Protein AF-A0A8J2PJX7-F1 (afdb_monomer)

Mean predicted aligned error: 15.95 Å

Organism: NCBI:txid39272

Nearest PDB structures (foldseek):
  3zcj-assembly4_D  TM=5.947E-01  e=5.817E+00  Helicobacter pylori 26695
  3zcj-assembly3_C  TM=5.969E-01  e=8.914E+00  Helicobacter pylori 26695

Solvent-accessible surface area (backbone atoms only — not comparable to full-atom values): 9507 Å² total; per-residue (Å²): 134,83,59,88,89,68,57,66,65,62,55,52,56,49,50,52,51,51,48,54,55,54,71,69,47,47,77,90,74,56,44,75,66,54,44,56,52,52,52,50,54,50,52,58,48,48,55,54,47,51,55,49,53,49,56,51,54,75,66,40,89,48,69,70,51,41,50,51,50,47,68,66,44,48,66,53,53,54,50,51,51,55,54,49,54,54,44,52,53,39,49,54,52,50,53,51,54,61,59,66,70,68,70,76,69,87,79,83,83,88,85,92,87,82,89,74,91,71,79,81,67,84,77,72,80,85,80,80,74,79,82,78,89,82,53,74,92,50,44,66,67,42,52,57,54,43,54,68,74,75,110

Radius of gyration: 26.33 Å; Cα contacts (8 Å, |Δi|>4): 55; chains: 1; bounding box: 59×34×77 Å

pLDDT: mean 81.38, std 16.28, range [38.66, 96.06]

Structure (mmCIF, N/CA/C/O backbone):
data_AF-A0A8J2PJX7-F1
#
_entry.id   AF-A0A8J2PJX7-F1
#
loop_
_atom_site.group_PDB
_atom_site.id
_atom_site.type_symbol
_atom_site.label_atom_id
_atom_site.label_alt_id
_atom_site.label_comp_id
_atom_site.label_asym_id
_atom_site.label_entity_id
_atom_site.label_seq_id
_atom_site.pdbx_PDB_ins_code
_atom_site.Cartn_x
_atom_site.Cartn_y
_atom_site.Cartn_z
_atom_site.occupancy
_atom_site.B_iso_or_equiv
_atom_site.auth_seq_id
_atom_site.auth_comp_id
_atom_site.auth_asym_id
_atom_site.auth_atom_id
_atom_site.pdbx_PDB_model_num
ATOM 1 N N . MET A 1 1 ? 23.712 3.528 -16.932 1.00 38.66 1 MET A N 1
ATOM 2 C CA . MET A 1 1 ? 23.542 4.934 -16.504 1.00 38.66 1 MET A CA 1
ATOM 3 C C . MET A 1 1 ? 22.082 5.055 -16.084 1.00 38.66 1 MET A C 1
ATOM 5 O O . MET A 1 1 ? 21.228 5.157 -16.945 1.00 38.66 1 MET A O 1
ATOM 9 N N . THR A 1 2 ? 21.767 4.828 -14.805 1.00 52.03 2 THR A N 1
ATOM 10 C CA . THR A 1 2 ? 20.375 4.754 -14.321 1.00 52.03 2 THR A CA 1
ATOM 11 C C . THR A 1 2 ? 19.736 6.137 -14.353 1.00 52.03 2 THR A C 1
ATOM 13 O O . THR A 1 2 ? 20.246 7.061 -13.716 1.00 52.03 2 THR A O 1
ATOM 16 N N . ASP A 1 3 ? 18.643 6.270 -15.100 1.00 47.00 3 ASP A N 1
ATOM 17 C CA . ASP A 1 3 ? 17.864 7.498 -15.221 1.00 47.00 3 ASP A CA 1
ATOM 18 C C . ASP A 1 3 ? 17.394 7.963 -13.825 1.00 47.00 3 ASP A C 1
ATOM 20 O O . ASP A 1 3 ? 16.693 7.221 -13.133 1.00 47.00 3 ASP A O 1
ATOM 24 N N . PRO A 1 4 ? 17.725 9.186 -13.371 1.00 52.53 4 PRO A N 1
ATOM 25 C CA . PRO A 1 4 ? 17.387 9.654 -12.023 1.00 52.53 4 PRO A CA 1
ATOM 26 C C . PRO A 1 4 ? 15.875 9.813 -11.782 1.00 52.53 4 PRO A C 1
ATOM 28 O O . PRO A 1 4 ? 15.459 10.030 -10.646 1.00 52.53 4 PRO A O 1
ATOM 31 N N . LYS A 1 5 ? 15.050 9.706 -12.835 1.00 52.62 5 LYS A N 1
ATOM 32 C CA . LYS A 1 5 ? 13.584 9.798 -12.769 1.00 52.62 5 LYS A CA 1
ATOM 33 C C . LYS A 1 5 ? 12.896 8.480 -12.392 1.00 52.62 5 LYS A C 1
ATOM 35 O O . LYS A 1 5 ? 11.762 8.529 -11.930 1.00 52.62 5 LYS A O 1
ATOM 40 N N . LEU A 1 6 ? 13.575 7.337 -12.519 1.00 62.09 6 LEU A N 1
ATOM 41 C CA . LEU A 1 6 ? 13.042 6.012 -12.188 1.00 62.09 6 LEU A CA 1
ATOM 42 C C . LEU A 1 6 ? 13.868 5.362 -11.091 1.00 62.09 6 LEU A C 1
ATOM 44 O O . LEU A 1 6 ? 14.708 4.499 -11.325 1.00 62.09 6 LEU A O 1
ATOM 48 N N . SER A 1 7 ? 13.652 5.820 -9.862 1.00 77.94 7 SER A N 1
ATOM 49 C CA . SER A 1 7 ? 14.349 5.264 -8.711 1.00 77.94 7 SER A CA 1
ATOM 50 C C . SER A 1 7 ? 13.373 4.698 -7.694 1.00 77.94 7 SER A C 1
ATOM 52 O O . SER A 1 7 ? 12.690 5.433 -6.980 1.00 77.94 7 SER A O 1
ATOM 54 N N . LEU A 1 8 ? 13.406 3.374 -7.532 1.00 84.31 8 LEU A N 1
ATOM 55 C CA . LEU A 1 8 ? 12.734 2.677 -6.432 1.00 84.31 8 LEU A CA 1
ATOM 56 C C . LEU A 1 8 ? 13.316 3.059 -5.062 1.00 84.31 8 LEU A C 1
ATOM 58 O O . LEU A 1 8 ? 12.676 2.853 -4.034 1.00 84.31 8 LEU A O 1
ATOM 62 N N . ARG A 1 9 ? 14.516 3.651 -5.016 1.00 83.62 9 ARG A N 1
ATOM 63 C CA . ARG A 1 9 ? 15.244 3.950 -3.775 1.00 83.62 9 ARG A CA 1
ATOM 64 C C . ARG A 1 9 ? 14.458 4.858 -2.827 1.00 83.62 9 ARG A C 1
ATOM 66 O O . ARG A 1 9 ? 14.443 4.614 -1.621 1.00 83.62 9 ARG A O 1
ATOM 73 N N . GLY A 1 10 ? 13.793 5.883 -3.363 1.00 85.69 10 GLY A N 1
ATOM 74 C CA . GLY A 1 10 ? 12.963 6.792 -2.568 1.00 85.69 10 GLY A CA 1
ATOM 75 C C . GLY A 1 10 ? 11.753 6.082 -1.958 1.00 85.69 10 GLY A C 1
ATOM 76 O O . GLY A 1 10 ? 11.468 6.248 -0.771 1.00 85.69 10 GLY A O 1
ATOM 77 N N . HIS A 1 11 ? 11.097 5.233 -2.751 1.00 87.56 11 HIS A N 1
ATOM 78 C CA . HIS A 1 11 ? 9.933 4.453 -2.332 1.00 87.56 11 HIS A CA 1
ATOM 79 C C . HIS A 1 11 ? 10.297 3.392 -1.291 1.00 87.56 11 HIS A C 1
ATOM 81 O O . HIS A 1 11 ? 9.625 3.303 -0.267 1.00 87.56 11 HIS A O 1
ATOM 87 N N . LYS A 1 12 ? 11.419 2.682 -1.478 1.00 88.94 12 LYS A N 1
ATOM 88 C CA . LYS A 1 12 ? 11.990 1.753 -0.489 1.00 88.94 12 LYS A CA 1
ATOM 89 C C . LYS A 1 12 ? 12.208 2.447 0.857 1.00 88.94 12 LYS A C 1
ATOM 91 O O . LYS A 1 12 ? 11.720 1.983 1.882 1.00 88.94 12 LYS A O 1
ATOM 96 N N . GLY A 1 13 ? 12.862 3.612 0.848 1.00 89.00 13 GLY A N 1
ATOM 97 C CA . GLY A 1 13 ? 13.090 4.390 2.068 1.00 89.00 13 GLY A CA 1
ATOM 98 C C . GLY A 1 13 ? 11.796 4.868 2.736 1.00 89.00 13 GLY A C 1
ATOM 99 O O . GLY A 1 13 ? 11.716 4.916 3.962 1.00 89.00 13 GLY A O 1
ATOM 100 N N . TYR A 1 14 ? 10.770 5.208 1.954 1.00 91.19 14 TYR A N 1
ATOM 101 C CA . TYR A 1 14 ? 9.463 5.583 2.492 1.00 91.19 14 TYR A CA 1
ATOM 102 C C . TYR A 1 14 ? 8.728 4.389 3.120 1.00 91.19 14 TYR A C 1
ATOM 104 O O . TYR A 1 14 ? 8.243 4.518 4.244 1.00 91.19 14 TYR A O 1
ATOM 112 N N . LEU A 1 15 ? 8.731 3.220 2.468 1.00 91.31 15 LEU A N 1
ATOM 113 C CA . LEU A 1 15 ? 8.177 1.980 3.024 1.00 91.31 15 LEU A CA 1
ATOM 114 C C . LEU A 1 15 ? 8.855 1.594 4.338 1.00 91.31 15 LEU A C 1
ATOM 116 O O . LEU A 1 15 ? 8.165 1.278 5.299 1.00 91.31 15 LEU A O 1
ATOM 120 N N . THR A 1 16 ? 10.183 1.713 4.437 1.00 93.12 16 THR A N 1
AT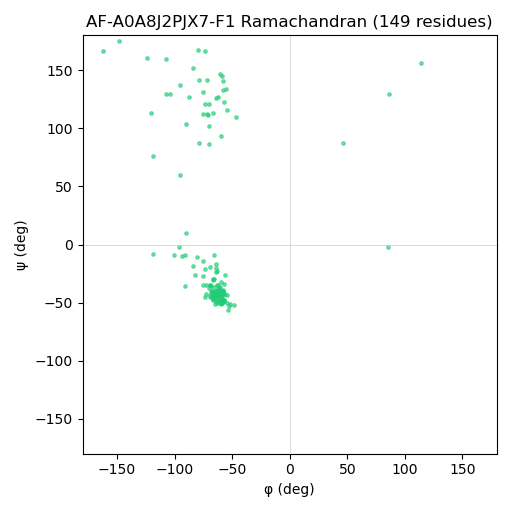OM 121 C CA . THR A 1 16 ? 10.897 1.476 5.703 1.00 93.12 16 THR A CA 1
ATOM 122 C C . THR A 1 16 ? 10.407 2.396 6.822 1.00 93.12 16 THR A C 1
ATOM 124 O O . THR A 1 16 ? 10.247 1.959 7.959 1.00 93.12 16 THR A O 1
ATOM 127 N N . ARG A 1 17 ? 10.132 3.673 6.526 1.00 92.81 17 ARG A N 1
ATOM 128 C CA . ARG A 1 17 ? 9.578 4.592 7.532 1.00 92.81 17 ARG A CA 1
ATOM 129 C C . ARG A 1 17 ? 8.176 4.168 7.948 1.00 92.81 17 ARG A C 1
ATOM 131 O O . ARG A 1 17 ? 7.915 4.115 9.144 1.00 92.81 17 ARG A O 1
ATOM 138 N N . ILE A 1 18 ? 7.304 3.842 6.989 1.00 91.44 18 ILE A N 1
ATOM 139 C CA . ILE A 1 18 ? 5.954 3.340 7.282 1.00 91.44 18 ILE A CA 1
ATOM 140 C C . ILE A 1 18 ? 6.032 2.083 8.150 1.00 91.44 18 ILE A C 1
ATOM 142 O O . ILE A 1 18 ? 5.371 2.038 9.182 1.00 91.44 18 ILE A O 1
ATOM 146 N N . ARG A 1 19 ? 6.882 1.114 7.792 1.00 92.56 19 ARG A N 1
ATOM 147 C CA . ARG A 1 19 ? 7.130 -0.094 8.586 1.00 92.56 19 ARG A CA 1
ATOM 148 C C . ARG A 1 19 ? 7.478 0.255 10.024 1.00 92.56 19 ARG A C 1
ATOM 150 O O . ARG A 1 19 ? 6.855 -0.266 10.937 1.00 92.56 19 ARG A O 1
ATOM 157 N N . ASN A 1 20 ? 8.444 1.145 10.231 1.00 92.50 20 ASN A N 1
ATOM 158 C CA . ASN A 1 20 ? 8.871 1.519 11.577 1.00 92.50 20 ASN A CA 1
ATOM 159 C C . ASN A 1 20 ? 7.731 2.149 12.385 1.00 92.50 20 ASN A C 1
ATOM 161 O O . ASN A 1 20 ? 7.610 1.867 13.572 1.00 92.50 20 ASN A O 1
ATOM 165 N N . PHE A 1 21 ? 6.876 2.959 11.753 1.00 89.38 21 PHE A N 1
ATOM 166 C CA . PHE A 1 21 ? 5.688 3.500 12.413 1.00 89.38 21 PHE A CA 1
ATOM 167 C C . PHE A 1 21 ? 4.662 2.420 12.742 1.00 89.38 21 PHE A C 1
ATOM 169 O O . PHE A 1 21 ? 4.152 2.402 13.856 1.00 89.38 21 PHE A O 1
ATOM 176 N N . ILE A 1 22 ? 4.383 1.517 11.801 1.00 87.62 22 ILE A N 1
ATOM 177 C CA . ILE A 1 22 ? 3.422 0.433 12.004 1.00 87.62 22 ILE A CA 1
ATOM 178 C C . ILE A 1 22 ? 3.902 -0.484 13.130 1.00 87.62 22 ILE A C 1
ATOM 180 O O . ILE A 1 22 ? 3.170 -0.735 14.073 1.00 87.62 22 ILE A O 1
ATOM 184 N N . VAL A 1 23 ? 5.163 -0.910 13.103 1.00 86.38 23 VAL A N 1
ATOM 185 C CA . VAL A 1 23 ? 5.738 -1.786 14.135 1.00 86.38 23 VAL A CA 1
ATOM 186 C C . VAL A 1 23 ? 5.813 -1.101 15.506 1.00 86.38 23 VAL A C 1
ATOM 188 O O . VAL A 1 23 ? 5.725 -1.775 16.528 1.00 86.38 23 VAL A O 1
ATOM 191 N N . ALA A 1 24 ? 5.966 0.226 15.555 1.00 85.81 24 ALA A N 1
ATOM 192 C CA . ALA A 1 24 ? 5.971 0.974 16.812 1.00 85.81 24 ALA A CA 1
ATOM 193 C C . ALA A 1 24 ? 4.578 1.100 17.454 1.00 85.81 24 ALA A C 1
ATOM 195 O O . ALA A 1 24 ? 4.482 1.360 18.654 1.00 85.81 24 ALA A O 1
ATOM 196 N N . ILE A 1 25 ? 3.506 0.937 16.677 1.00 83.00 25 ILE A N 1
ATOM 197 C CA . ILE A 1 25 ? 2.136 0.949 17.185 1.00 83.00 25 ILE A CA 1
ATOM 198 C C . ILE A 1 25 ? 1.781 -0.472 17.617 1.00 83.00 25 ILE A C 1
ATOM 200 O O . ILE A 1 25 ? 1.896 -1.431 16.858 1.00 83.00 25 ILE A O 1
ATOM 204 N N . THR A 1 26 ? 1.316 -0.613 18.853 1.00 75.75 26 THR A N 1
ATOM 205 C CA . THR A 1 26 ? 0.787 -1.890 19.336 1.00 75.75 26 THR A CA 1
ATOM 206 C C . THR A 1 26 ? -0.684 -2.033 18.933 1.00 75.75 26 THR A C 1
ATOM 208 O O . THR A 1 26 ? -1.392 -1.025 18.864 1.00 75.75 26 THR A O 1
ATOM 211 N N . PRO A 1 27 ? -1.210 -3.257 18.748 1.00 70.19 27 PRO A N 1
ATOM 212 C CA . PRO A 1 27 ? -2.641 -3.466 18.486 1.00 70.19 27 PRO A CA 1
ATOM 213 C C . PRO A 1 27 ? -3.554 -2.859 19.573 1.00 70.19 27 PRO A C 1
ATOM 215 O O . PRO A 1 27 ? -4.692 -2.457 19.333 1.00 70.19 27 PRO A O 1
ATOM 218 N N . GLU A 1 28 ? -3.034 -2.723 20.794 1.00 73.69 28 GLU A N 1
ATOM 219 C CA . GLU A 1 28 ? -3.683 -2.075 21.938 1.00 73.69 28 GLU A CA 1
ATOM 220 C C . GLU A 1 28 ? -3.832 -0.557 21.774 1.00 73.69 28 GLU A C 1
ATOM 222 O O . GLU A 1 28 ? -4.831 0.006 22.217 1.00 73.69 28 GLU A O 1
ATOM 227 N N . THR A 1 29 ? -2.862 0.088 21.121 1.00 80.50 29 THR A N 1
ATOM 228 C CA . THR A 1 29 ? -2.814 1.542 20.888 1.00 80.50 29 THR A CA 1
ATOM 229 C C . THR A 1 29 ? -3.258 1.934 19.478 1.00 80.50 29 THR A C 1
ATOM 231 O O . THR A 1 29 ? -3.448 3.119 19.190 1.00 80.50 29 THR A O 1
ATOM 234 N N . ALA A 1 30 ? -3.453 0.952 18.596 1.00 82.50 30 ALA A N 1
ATOM 235 C CA . ALA A 1 30 ? -3.959 1.152 17.252 1.00 82.50 30 ALA A CA 1
ATOM 236 C C . ALA A 1 30 ? -5.376 1.742 17.288 1.00 82.50 30 ALA A C 1
ATOM 238 O O . ALA A 1 30 ? -6.289 1.219 17.927 1.00 82.50 30 ALA A O 1
ATOM 239 N N . THR A 1 31 ? -5.560 2.846 16.568 1.00 85.81 31 THR A N 1
ATOM 240 C CA . THR A 1 31 ? -6.869 3.470 16.364 1.00 85.81 31 THR A CA 1
ATOM 241 C C . THR A 1 31 ? -7.347 3.236 14.936 1.00 85.81 31 THR A C 1
ATOM 243 O O . THR A 1 31 ? -6.546 3.030 14.020 1.00 85.81 31 THR A O 1
ATOM 246 N N . ARG A 1 32 ? -8.659 3.366 14.709 1.00 86.50 32 ARG A N 1
ATOM 247 C CA . ARG A 1 32 ? -9.232 3.342 13.355 1.00 86.50 32 ARG A CA 1
ATOM 248 C C . ARG A 1 32 ? -8.623 4.412 12.444 1.00 86.50 32 ARG A C 1
ATOM 250 O O . ARG A 1 32 ? -8.426 4.170 11.258 1.00 86.50 32 ARG A O 1
ATOM 257 N N . SER A 1 33 ? -8.276 5.570 13.009 1.00 88.12 33 SER A N 1
ATOM 258 C CA . SER A 1 33 ? -7.592 6.652 12.290 1.00 88.12 33 SER A CA 1
ATOM 259 C C . SER A 1 33 ? -6.191 6.238 11.826 1.00 88.12 33 SER A C 1
ATOM 261 O O . SER A 1 33 ? -5.844 6.444 10.660 1.00 88.12 33 SER A O 1
ATOM 263 N N . ASN A 1 34 ? -5.412 5.586 12.702 1.00 88.06 34 ASN A N 1
ATOM 264 C CA . ASN A 1 34 ? -4.092 5.051 12.352 1.00 88.06 34 ASN A CA 1
ATOM 265 C C . ASN A 1 34 ? -4.222 4.040 11.208 1.00 88.06 34 ASN A C 1
ATOM 267 O O . ASN A 1 34 ? -3.539 4.180 10.197 1.00 88.06 34 ASN A O 1
ATOM 271 N N . HIS A 1 35 ? -5.140 3.075 11.342 1.00 88.19 35 HIS A N 1
ATOM 272 C CA . HIS A 1 35 ? -5.387 2.056 10.323 1.00 88.19 35 HIS A CA 1
ATOM 273 C C . HIS A 1 35 ? -5.668 2.680 8.947 1.00 88.19 35 HIS A C 1
ATOM 275 O O . HIS A 1 35 ? -4.930 2.436 7.996 1.00 88.19 35 HIS A O 1
ATOM 281 N N . VAL A 1 36 ? -6.672 3.562 8.855 1.00 90.25 36 VAL A N 1
ATOM 282 C CA . VAL A 1 36 ? -7.051 4.218 7.591 1.00 90.25 36 VAL A CA 1
ATOM 283 C C . VAL A 1 36 ? -5.886 5.012 6.994 1.00 90.25 36 VAL A C 1
ATOM 285 O O . VAL A 1 36 ? -5.651 4.957 5.787 1.00 90.25 36 VAL A O 1
ATOM 288 N N . THR A 1 37 ? -5.135 5.730 7.831 1.00 92.88 37 THR A N 1
ATOM 289 C CA . THR A 1 37 ? -4.009 6.558 7.381 1.00 92.88 37 THR A CA 1
ATOM 290 C C . THR A 1 37 ? -2.889 5.710 6.787 1.00 92.88 37 THR A C 1
ATOM 292 O O . THR A 1 37 ? -2.429 5.980 5.676 1.00 92.88 37 THR A O 1
ATOM 295 N N . TYR A 1 38 ? -2.441 4.676 7.501 1.00 92.12 38 TYR A N 1
ATOM 296 C CA . TYR A 1 38 ? -1.326 3.851 7.040 1.00 92.12 38 TYR A CA 1
ATOM 297 C C . TYR A 1 38 ? -1.716 2.950 5.873 1.00 92.12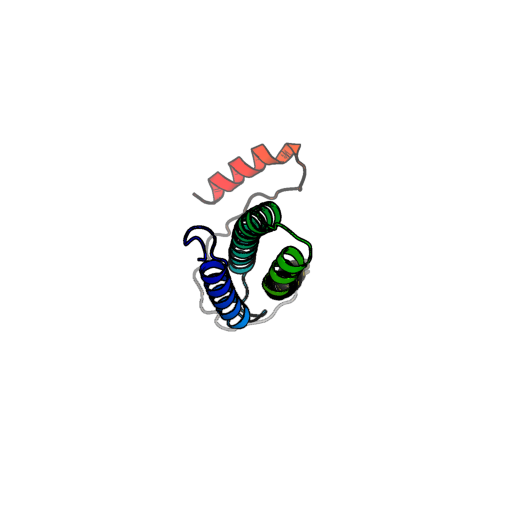 38 TYR A C 1
ATOM 299 O O . TYR A 1 38 ? -0.918 2.803 4.948 1.00 92.12 38 TYR A O 1
ATOM 307 N N . PHE A 1 39 ? -2.952 2.446 5.849 1.00 92.75 39 PHE A N 1
ATOM 308 C CA . PHE A 1 39 ? -3.468 1.680 4.719 1.00 92.75 39 PHE A CA 1
ATOM 309 C C . PHE A 1 39 ? -3.453 2.518 3.436 1.00 92.75 39 PHE A C 1
ATOM 311 O O . PHE A 1 39 ? -2.913 2.092 2.414 1.00 92.75 39 PHE A O 1
ATOM 318 N N . LYS A 1 40 ? -3.953 3.761 3.508 1.00 94.19 40 LYS A N 1
ATOM 319 C CA . LYS A 1 40 ? -3.907 4.700 2.383 1.00 94.19 40 LYS A CA 1
ATOM 320 C C . LYS A 1 40 ? -2.471 4.991 1.942 1.00 94.19 40 LYS A C 1
ATOM 322 O O . LYS A 1 40 ? -2.177 4.922 0.754 1.00 94.19 40 LYS A O 1
ATOM 327 N N . ASN A 1 41 ? -1.567 5.277 2.879 1.00 93.31 41 ASN A N 1
ATOM 328 C CA . ASN A 1 41 ? -0.173 5.588 2.549 1.00 93.31 41 ASN A CA 1
ATOM 329 C C . ASN A 1 41 ? 0.542 4.416 1.857 1.00 93.31 41 ASN A C 1
ATOM 331 O O . ASN A 1 41 ? 1.335 4.638 0.937 1.00 93.31 41 ASN A O 1
ATOM 335 N N . ILE A 1 42 ? 0.270 3.177 2.279 1.00 93.88 42 ILE A N 1
ATOM 336 C CA . ILE A 1 42 ? 0.805 1.977 1.626 1.00 93.88 42 ILE A CA 1
ATOM 337 C C . ILE A 1 42 ? 0.215 1.831 0.226 1.00 93.88 42 ILE A C 1
ATOM 339 O O . ILE A 1 42 ? 0.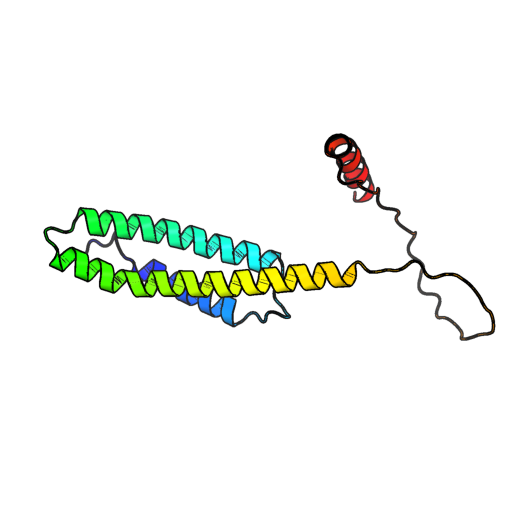982 1.659 -0.719 1.00 93.88 42 ILE A O 1
ATOM 343 N N . ALA A 1 43 ? -1.105 1.970 0.067 1.00 94.50 43 ALA A N 1
ATOM 344 C CA . ALA A 1 43 ? -1.766 1.887 -1.235 1.00 94.50 43 ALA A CA 1
ATOM 345 C C . ALA A 1 43 ? -1.229 2.937 -2.227 1.00 94.50 43 ALA A C 1
ATOM 347 O O . ALA A 1 43 ? -0.854 2.598 -3.350 1.00 94.50 43 ALA A O 1
ATOM 348 N N . ASP A 1 44 ? -1.089 4.191 -1.787 1.00 93.88 44 ASP A N 1
ATOM 349 C CA . ASP A 1 44 ? -0.525 5.281 -2.591 1.00 93.88 44 ASP A CA 1
ATOM 350 C C . ASP A 1 44 ? 0.942 5.012 -2.969 1.00 93.88 44 ASP A C 1
ATOM 352 O O . ASP A 1 44 ? 1.401 5.384 -4.051 1.00 93.88 44 ASP A O 1
ATOM 356 N N . THR A 1 45 ? 1.707 4.377 -2.077 1.00 92.88 45 THR A N 1
ATOM 357 C CA . THR A 1 45 ? 3.107 4.012 -2.342 1.00 92.88 45 THR A CA 1
ATOM 358 C C . THR A 1 45 ? 3.201 2.858 -3.325 1.00 92.88 45 THR A C 1
ATOM 360 O O . THR A 1 45 ? 4.015 2.929 -4.245 1.00 92.88 45 THR A O 1
ATOM 363 N N . LYS A 1 46 ? 2.344 1.844 -3.171 1.00 95.00 46 LYS A N 1
ATOM 364 C CA . LYS A 1 46 ? 2.236 0.716 -4.095 1.00 95.00 46 LYS A CA 1
ATOM 365 C C . LYS A 1 46 ? 1.919 1.208 -5.503 1.00 95.00 46 LYS A C 1
ATOM 367 O O . LYS A 1 46 ? 2.658 0.877 -6.415 1.00 95.00 46 LYS A O 1
ATOM 372 N N . ALA A 1 47 ? 0.920 2.077 -5.666 1.00 95.00 47 ALA A N 1
ATOM 373 C CA . ALA A 1 47 ? 0.555 2.617 -6.977 1.00 95.00 47 ALA A CA 1
ATOM 374 C C . ALA A 1 47 ? 1.725 3.347 -7.665 1.00 95.00 47 ALA A C 1
ATOM 376 O O . ALA A 1 47 ? 1.932 3.210 -8.867 1.00 95.00 47 ALA A O 1
ATOM 377 N N . LYS A 1 48 ? 2.531 4.100 -6.905 1.00 92.38 48 LYS A N 1
ATOM 378 C CA . LYS A 1 48 ? 3.729 4.766 -7.446 1.00 92.38 48 LYS A CA 1
ATOM 379 C C . LYS A 1 48 ? 4.819 3.768 -7.834 1.00 92.38 48 LYS A C 1
ATOM 381 O O . LYS A 1 48 ? 5.475 3.968 -8.850 1.00 92.38 48 LYS A O 1
ATOM 386 N N . ILE A 1 49 ? 5.016 2.721 -7.032 1.00 93.38 49 ILE A N 1
ATOM 387 C CA . ILE A 1 49 ? 5.957 1.642 -7.346 1.00 93.38 49 ILE A CA 1
ATOM 388 C C . ILE A 1 49 ? 5.497 0.905 -8.602 1.00 93.38 49 ILE A C 1
ATOM 390 O O . ILE A 1 49 ? 6.309 0.749 -9.499 1.00 93.38 49 ILE A O 1
ATOM 394 N N . ASP A 1 50 ? 4.216 0.546 -8.712 1.00 94.75 50 ASP A N 1
ATOM 395 C CA . ASP A 1 50 ? 3.653 -0.138 -9.883 1.00 94.75 50 ASP A CA 1
ATOM 396 C C . ASP A 1 50 ? 3.946 0.643 -11.177 1.00 94.75 50 ASP A C 1
ATOM 398 O O . ASP A 1 50 ? 4.396 0.059 -12.157 1.00 94.75 50 ASP A O 1
ATOM 402 N N . VAL A 1 51 ? 3.795 1.976 -11.167 1.00 94.12 51 VAL A N 1
ATOM 403 C CA . VAL A 1 51 ? 4.141 2.837 -12.317 1.00 94.12 51 VAL A CA 1
ATOM 404 C C . VAL A 1 51 ? 5.634 2.775 -12.662 1.00 94.12 51 VAL A C 1
ATOM 406 O O . VAL A 1 51 ? 5.990 2.682 -13.833 1.00 94.12 51 VAL A O 1
ATOM 409 N N . VAL A 1 52 ? 6.516 2.825 -11.658 1.00 92.19 52 VAL A N 1
ATOM 410 C CA . VAL A 1 52 ? 7.974 2.736 -11.866 1.00 92.19 52 VAL A CA 1
ATOM 411 C C . VAL A 1 52 ? 8.360 1.357 -12.398 1.00 92.19 52 VAL A C 1
ATOM 413 O O . VAL A 1 52 ? 9.163 1.264 -13.316 1.00 92.19 52 VAL A O 1
ATOM 416 N N . VAL A 1 53 ? 7.787 0.292 -11.840 1.00 93.38 53 VAL A N 1
ATOM 417 C CA . VAL A 1 53 ? 8.049 -1.093 -12.248 1.00 93.38 53 VAL A CA 1
ATOM 418 C C . VAL A 1 53 ? 7.577 -1.339 -13.677 1.00 93.38 53 VAL A C 1
ATOM 420 O O . VAL A 1 53 ? 8.316 -1.926 -14.460 1.00 93.38 53 VAL A O 1
ATOM 423 N N . GLN A 1 54 ? 6.399 -0.831 -14.040 1.00 93.56 54 GLN A N 1
ATOM 424 C CA . GLN A 1 54 ? 5.879 -0.918 -15.401 1.00 93.56 54 GLN A CA 1
ATOM 425 C C . GLN A 1 54 ? 6.827 -0.266 -16.419 1.00 93.56 54 GLN A C 1
ATOM 427 O O . GLN A 1 54 ? 7.198 -0.907 -17.397 1.00 93.56 54 GLN A O 1
ATOM 432 N N . ASP A 1 55 ? 7.280 0.968 -16.176 1.00 92.62 55 ASP A N 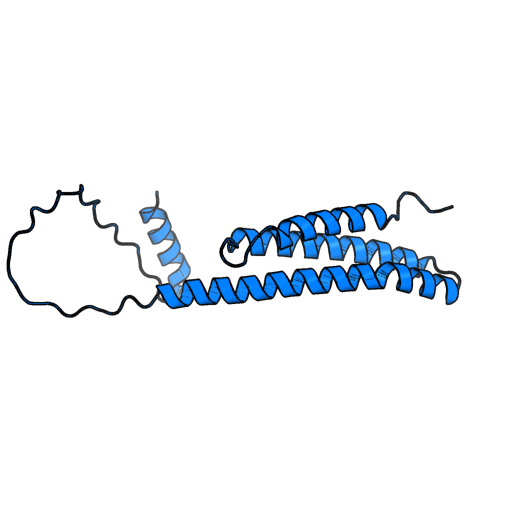1
ATOM 433 C CA . ASP A 1 55 ? 8.210 1.655 -17.090 1.00 92.62 55 ASP A CA 1
ATOM 434 C C . ASP A 1 55 ? 9.595 0.976 -17.127 1.00 92.62 55 ASP A C 1
ATOM 436 O O . ASP A 1 55 ? 10.232 0.944 -18.178 1.00 92.62 55 ASP A O 1
ATOM 440 N N . LEU A 1 56 ? 10.045 0.346 -16.031 1.00 91.12 56 LEU A N 1
ATOM 441 C CA . LEU A 1 56 ? 11.251 -0.491 -16.048 1.00 91.12 56 LEU A CA 1
ATOM 442 C C . LEU A 1 56 ? 11.085 -1.722 -16.951 1.00 91.12 56 LEU A C 1
ATOM 444 O O . LEU A 1 56 ? 11.981 -2.001 -17.748 1.00 91.12 56 LEU A O 1
ATOM 448 N N . TYR A 1 57 ? 9.952 -2.426 -16.875 1.00 93.00 57 TYR A N 1
ATOM 449 C CA . TYR A 1 57 ? 9.670 -3.563 -17.758 1.00 93.00 57 TYR A CA 1
ATOM 450 C C . TYR A 1 57 ? 9.550 -3.150 -19.225 1.00 93.00 57 TYR A C 1
ATOM 452 O O . TYR A 1 57 ? 10.077 -3.837 -20.093 1.00 93.00 57 TYR A O 1
ATOM 460 N N . GLU A 1 58 ? 8.918 -2.011 -19.514 1.00 93.56 58 GLU A N 1
ATOM 461 C CA . GLU A 1 58 ? 8.786 -1.485 -20.881 1.00 93.56 58 GLU A CA 1
ATOM 462 C C . GLU A 1 58 ? 10.136 -1.133 -21.526 1.00 93.56 58 GLU A C 1
ATOM 464 O O . GLU A 1 58 ? 10.247 -1.095 -22.752 1.00 93.56 58 GLU A O 1
ATOM 469 N N . ARG A 1 59 ? 11.171 -0.889 -20.715 1.00 90.12 59 ARG A N 1
ATOM 470 C CA . ARG A 1 59 ? 12.535 -0.588 -21.173 1.00 90.12 59 ARG A CA 1
ATOM 471 C C . ARG A 1 59 ? 13.446 -1.806 -21.268 1.00 90.12 59 ARG A C 1
ATOM 473 O O . ARG A 1 59 ? 14.547 -1.655 -21.793 1.00 90.12 59 ARG A O 1
ATOM 480 N N . CYS A 1 60 ? 13.028 -2.962 -20.753 1.00 93.44 60 CYS A N 1
ATOM 481 C CA . CYS A 1 60 ? 13.839 -4.173 -20.807 1.00 93.44 60 CYS A CA 1
ATOM 482 C C . CYS A 1 60 ? 14.032 -4.602 -22.265 1.00 93.44 60 CYS A C 1
ATOM 484 O O . CYS A 1 60 ? 13.065 -4.769 -23.010 1.00 93.44 60 CYS A O 1
ATOM 486 N N . ALA A 1 61 ? 15.285 -4.780 -22.672 1.00 91.62 61 ALA A N 1
ATOM 487 C CA . ALA A 1 61 ? 15.623 -5.254 -24.010 1.00 91.62 61 ALA A CA 1
ATOM 488 C C . ALA A 1 61 ? 15.529 -6.784 -24.125 1.00 91.62 61 ALA A C 1
ATOM 490 O O . ALA A 1 61 ? 15.315 -7.309 -25.220 1.00 91.62 61 ALA A O 1
ATOM 491 N N . ASP A 1 62 ? 15.695 -7.491 -23.005 1.00 94.31 62 ASP A N 1
ATOM 492 C CA . ASP A 1 62 ? 15.707 -8.946 -22.938 1.00 94.31 62 ASP A CA 1
ATOM 493 C C . ASP A 1 62 ? 15.161 -9.495 -21.606 1.00 94.31 62 ASP A C 1
ATOM 495 O O . ASP A 1 62 ? 14.812 -8.766 -20.674 1.00 94.31 62 ASP A O 1
ATOM 499 N N . GLU A 1 63 ? 15.065 -10.824 -21.543 1.00 93.88 63 GLU A N 1
ATOM 500 C CA . GLU A 1 63 ? 14.573 -11.566 -20.380 1.00 93.88 63 GLU A CA 1
ATOM 501 C C . GLU A 1 63 ? 15.504 -11.441 -19.163 1.00 93.88 63 GLU A C 1
ATOM 503 O O . GLU A 1 63 ? 15.030 -11.442 -18.030 1.00 93.88 63 GLU A O 1
ATOM 508 N N . ALA A 1 64 ? 16.814 -11.270 -19.366 1.00 94.69 64 ALA A N 1
ATOM 509 C CA . ALA A 1 64 ? 17.763 -11.142 -18.263 1.00 94.69 64 ALA A CA 1
ATOM 510 C C . ALA A 1 64 ? 17.598 -9.800 -17.528 1.00 94.69 64 ALA A C 1
ATOM 512 O O . ALA A 1 64 ? 17.711 -9.746 -16.299 1.00 94.69 64 ALA A O 1
ATOM 513 N N . GLU A 1 65 ? 17.304 -8.724 -18.261 1.00 91.25 65 GLU A N 1
ATOM 514 C CA . GLU A 1 65 ? 16.944 -7.424 -17.691 1.00 91.25 65 GLU A CA 1
ATOM 515 C C . GLU A 1 65 ? 15.598 -7.481 -16.954 1.00 91.25 65 GLU A C 1
ATOM 517 O O . GLU A 1 65 ? 15.505 -6.996 -15.823 1.00 91.25 65 GLU A O 1
ATOM 522 N N . ALA A 1 66 ? 14.586 -8.142 -17.527 1.00 91.50 66 ALA A N 1
ATOM 523 C CA . ALA A 1 66 ? 13.286 -8.332 -16.875 1.00 91.50 66 ALA A CA 1
ATOM 524 C C . ALA A 1 66 ? 13.403 -9.143 -15.567 1.00 91.50 66 ALA A C 1
ATOM 526 O O . ALA A 1 66 ? 12.806 -8.789 -14.545 1.00 91.50 66 ALA A O 1
ATOM 527 N N . ASP A 1 67 ? 14.241 -10.180 -15.554 1.00 94.94 67 ASP A N 1
ATOM 528 C CA . ASP A 1 67 ? 14.584 -10.953 -14.358 1.00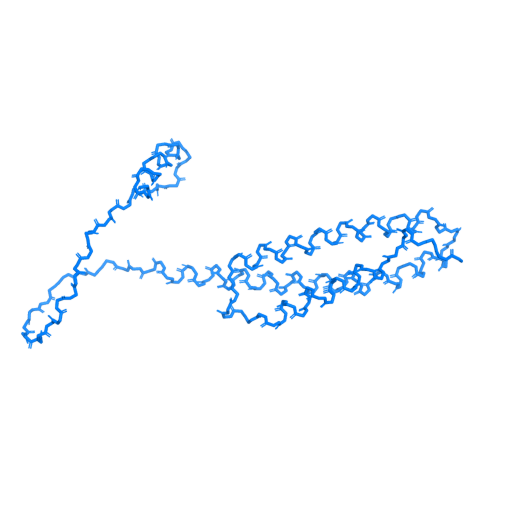 94.94 67 ASP A CA 1
ATOM 529 C C . ASP A 1 67 ? 15.267 -10.096 -13.286 1.00 94.94 67 ASP A C 1
ATOM 531 O O . ASP A 1 67 ? 15.043 -10.279 -12.086 1.00 94.94 67 ASP A O 1
ATOM 535 N N . ALA A 1 68 ? 16.134 -9.165 -13.695 1.00 91.31 68 ALA A N 1
ATOM 536 C CA . ALA A 1 68 ? 16.796 -8.252 -12.771 1.00 91.31 68 ALA A CA 1
ATOM 537 C C . ALA A 1 68 ? 15.797 -7.276 -12.132 1.00 91.31 68 ALA A C 1
ATOM 539 O O . ALA A 1 68 ? 15.870 -7.050 -10.921 1.00 91.31 68 ALA A O 1
ATOM 540 N N . VAL A 1 69 ? 14.841 -6.758 -12.914 1.00 91.62 69 VAL A N 1
ATOM 541 C CA . VAL A 1 69 ? 13.729 -5.941 -12.401 1.00 91.62 69 VAL A CA 1
ATOM 542 C C . VAL A 1 69 ? 12.916 -6.749 -11.393 1.00 91.62 69 VAL A C 1
ATOM 544 O O . VAL A 1 69 ? 12.765 -6.301 -10.259 1.00 91.62 69 VAL A O 1
ATOM 547 N N . THR A 1 70 ? 12.499 -7.966 -11.755 1.00 93.69 70 THR A N 1
ATOM 548 C CA . THR A 1 70 ? 11.744 -8.880 -10.878 1.00 93.69 70 THR A CA 1
ATOM 549 C C . THR A 1 70 ? 12.454 -9.079 -9.536 1.00 93.69 70 THR A C 1
ATOM 551 O O . THR A 1 70 ? 11.902 -8.785 -8.476 1.00 93.69 70 THR A O 1
ATOM 554 N N . LYS A 1 71 ? 13.740 -9.458 -9.569 1.00 94.12 71 LYS A N 1
ATOM 555 C CA . LYS A 1 71 ? 14.564 -9.667 -8.363 1.00 94.12 71 LYS A CA 1
ATOM 556 C C . LYS A 1 71 ? 14.691 -8.418 -7.494 1.00 94.12 71 LYS A C 1
ATOM 558 O O . LYS A 1 71 ? 14.828 -8.531 -6.276 1.00 94.12 71 LYS A O 1
ATOM 563 N N . GLU A 1 72 ? 14.686 -7.228 -8.092 1.00 90.75 72 GLU A N 1
ATOM 564 C CA . GLU A 1 72 ? 14.707 -5.979 -7.335 1.00 90.75 72 GLU A CA 1
ATOM 565 C C . GLU A 1 72 ? 13.340 -5.652 -6.706 1.00 90.75 72 GLU A C 1
ATOM 567 O O . GLU A 1 72 ? 13.300 -5.069 -5.612 1.00 90.75 72 GLU A O 1
ATOM 572 N N . THR A 1 73 ? 12.241 -5.986 -7.387 1.00 93.50 73 THR A N 1
ATOM 573 C CA . THR A 1 73 ? 10.881 -5.558 -7.032 1.00 93.50 73 THR A CA 1
ATOM 574 C C . THR A 1 73 ? 10.146 -6.518 -6.111 1.00 93.50 73 THR A C 1
ATOM 576 O O . THR A 1 73 ? 9.435 -6.051 -5.222 1.00 93.50 73 THR A O 1
ATOM 579 N N . ASP A 1 74 ? 10.352 -7.825 -6.255 1.00 94.75 74 ASP A N 1
ATOM 580 C CA . ASP A 1 74 ? 9.737 -8.865 -5.421 1.00 94.75 74 ASP A CA 1
ATOM 581 C C . ASP A 1 74 ? 9.847 -8.583 -3.915 1.00 94.75 74 ASP A C 1
ATOM 583 O O . ASP A 1 74 ? 8.813 -8.511 -3.249 1.00 94.75 74 ASP A O 1
ATOM 587 N N . PRO A 1 75 ? 11.038 -8.293 -3.346 1.00 94.38 75 PRO A N 1
ATOM 588 C CA . PRO A 1 75 ? 11.138 -8.020 -1.913 1.00 94.38 75 PRO A CA 1
ATOM 589 C C . PRO A 1 75 ? 10.383 -6.753 -1.483 1.00 94.38 75 PRO A C 1
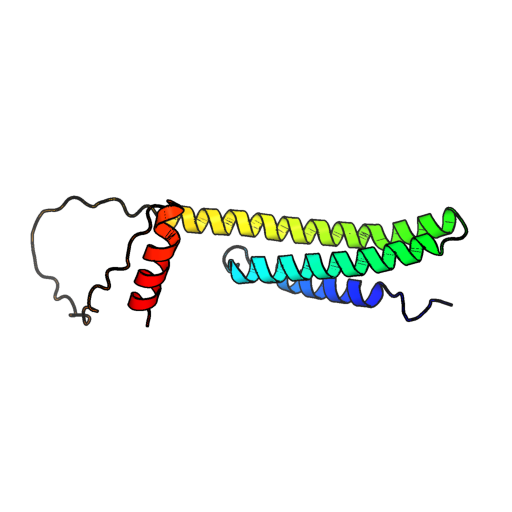ATOM 591 O O . PRO A 1 75 ? 10.035 -6.611 -0.311 1.00 94.38 75 PRO A O 1
ATOM 594 N N . ILE A 1 76 ? 10.142 -5.810 -2.401 1.00 93.62 76 ILE A N 1
ATOM 595 C CA . ILE A 1 76 ? 9.352 -4.604 -2.125 1.00 93.62 76 ILE A CA 1
ATOM 596 C C . ILE A 1 76 ? 7.871 -4.968 -2.027 1.00 93.62 76 ILE A C 1
ATOM 598 O O . ILE A 1 76 ? 7.191 -4.509 -1.110 1.00 93.62 76 ILE A O 1
ATOM 602 N N . PHE A 1 77 ? 7.377 -5.783 -2.959 1.00 95.06 77 PHE A N 1
ATOM 603 C CA . PHE A 1 77 ? 5.990 -6.235 -2.956 1.00 95.06 77 PHE A CA 1
ATOM 604 C C . PHE A 1 77 ? 5.700 -7.160 -1.774 1.00 95.06 77 PHE A C 1
ATOM 606 O O . PHE A 1 77 ? 4.694 -6.958 -1.098 1.00 95.06 77 PHE A O 1
ATOM 613 N N . ASP A 1 78 ? 6.621 -8.062 -1.435 1.00 96.06 78 ASP A N 1
ATOM 614 C CA . ASP A 1 78 ? 6.539 -8.880 -0.222 1.00 96.06 78 ASP A CA 1
ATOM 615 C C . ASP A 1 78 ? 6.411 -8.024 1.043 1.00 96.06 78 ASP A C 1
ATOM 617 O O . ASP A 1 78 ? 5.641 -8.338 1.950 1.00 96.06 78 ASP A O 1
ATOM 621 N N . GLU A 1 79 ? 7.179 -6.937 1.130 1.00 94.44 79 GLU A N 1
ATOM 622 C CA . GLU A 1 79 ? 7.112 -6.013 2.261 1.00 94.44 79 GLU A CA 1
ATOM 623 C C . GLU A 1 79 ? 5.767 -5.277 2.311 1.00 94.44 79 GLU A C 1
ATOM 625 O O . GLU A 1 79 ? 5.187 -5.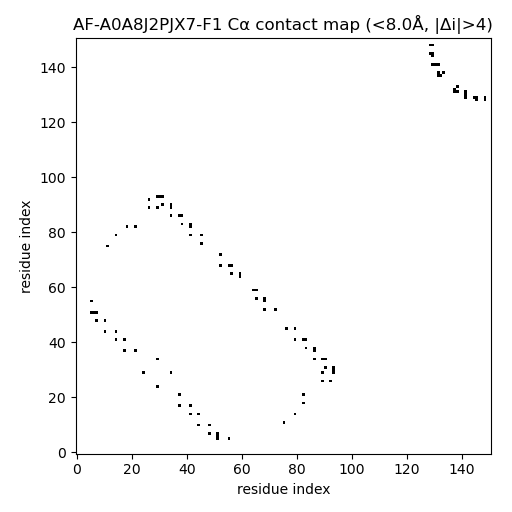138 3.386 1.00 94.44 79 GLU A O 1
ATOM 630 N N . ILE A 1 80 ? 5.246 -4.834 1.164 1.00 95.31 80 ILE A N 1
ATOM 631 C CA . ILE A 1 80 ? 3.922 -4.204 1.079 1.00 95.31 80 ILE A CA 1
ATOM 632 C C . ILE A 1 80 ? 2.841 -5.166 1.581 1.00 95.31 80 ILE A C 1
ATOM 634 O O . ILE A 1 80 ? 2.051 -4.767 2.437 1.00 95.31 80 ILE A O 1
ATOM 638 N N . CYS A 1 81 ? 2.847 -6.418 1.116 1.00 95.31 81 CYS A N 1
ATOM 639 C CA . CYS A 1 81 ? 1.894 -7.441 1.547 1.00 95.31 81 CYS A CA 1
ATOM 640 C C . CYS A 1 81 ? 1.945 -7.647 3.066 1.00 95.31 81 CYS A C 1
ATOM 642 O O . CYS A 1 81 ? 0.919 -7.555 3.734 1.00 95.31 81 CYS A O 1
ATOM 644 N N . LYS A 1 82 ? 3.146 -7.803 3.640 1.00 94.56 82 LYS A N 1
ATOM 645 C CA . LYS A 1 82 ? 3.323 -7.958 5.097 1.00 94.56 82 LYS A CA 1
ATOM 646 C C . LYS A 1 82 ? 2.763 -6.777 5.886 1.00 94.56 82 LYS A C 1
ATOM 648 O O . LYS A 1 82 ? 2.156 -6.962 6.936 1.00 94.56 82 LYS A O 1
ATOM 653 N N . LEU A 1 83 ? 2.976 -5.549 5.412 1.00 93.38 83 LEU A N 1
ATOM 654 C CA . LEU A 1 83 ? 2.439 -4.366 6.086 1.00 93.38 83 LEU A CA 1
ATOM 655 C C . LEU A 1 83 ? 0.910 -4.297 5.995 1.00 93.38 83 LEU A C 1
ATOM 657 O O . LEU A 1 83 ? 0.275 -3.863 6.954 1.00 93.38 83 LEU A O 1
ATOM 661 N N . GLN A 1 84 ? 0.324 -4.724 4.875 1.00 93.94 84 GLN A N 1
ATOM 662 C CA . GLN A 1 84 ? -1.129 -4.805 4.718 1.00 93.94 84 GLN A CA 1
ATOM 663 C C . GLN A 1 84 ? -1.733 -5.847 5.663 1.00 93.94 84 GLN A C 1
ATOM 665 O O . GLN A 1 84 ? -2.667 -5.516 6.384 1.00 93.94 84 GLN A O 1
ATOM 670 N N . GLU A 1 85 ? -1.131 -7.033 5.772 1.00 93.19 85 GLU A N 1
ATOM 671 C CA . GLU A 1 85 ? -1.579 -8.083 6.701 1.00 93.19 85 GLU A CA 1
ATOM 672 C C . GLU A 1 85 ? -1.592 -7.613 8.167 1.00 93.19 85 GLU A C 1
ATOM 674 O O . GLU A 1 85 ? -2.535 -7.890 8.915 1.00 93.19 85 GLU A O 1
ATOM 679 N N . ILE A 1 86 ? -0.571 -6.855 8.592 1.00 90.81 86 ILE A N 1
ATOM 680 C CA . ILE A 1 86 ? -0.530 -6.275 9.946 1.00 90.81 86 ILE A CA 1
ATOM 681 C C . ILE A 1 86 ? -1.699 -5.304 10.154 1.00 90.81 86 ILE A C 1
ATOM 683 O O . ILE A 1 86 ? -2.345 -5.324 11.203 1.00 90.81 86 ILE A O 1
ATOM 687 N N . LEU A 1 87 ? -1.977 -4.453 9.164 1.00 90.88 87 LEU A N 1
ATOM 688 C CA . LEU A 1 87 ? -3.074 -3.490 9.237 1.00 90.88 87 LEU A CA 1
ATOM 689 C C . LEU A 1 87 ? -4.445 -4.174 9.241 1.00 90.88 87 LEU A C 1
ATOM 691 O O . LEU A 1 87 ? -5.301 -3.777 10.031 1.00 90.88 87 LEU A O 1
ATOM 695 N N . ASP A 1 88 ? -4.631 -5.222 8.441 1.00 91.12 88 ASP A N 1
ATOM 696 C CA . ASP A 1 88 ? -5.866 -6.009 8.424 1.00 91.12 88 ASP A CA 1
ATOM 697 C C . ASP A 1 88 ? -6.113 -6.665 9.788 1.00 91.12 88 ASP A C 1
ATOM 699 O O . ASP A 1 88 ? -7.207 -6.554 10.346 1.00 91.12 88 ASP A O 1
ATOM 703 N N . THR A 1 89 ? -5.062 -7.223 10.399 1.00 88.88 89 THR A N 1
ATOM 704 C CA . THR A 1 89 ? -5.121 -7.779 11.761 1.00 88.88 89 THR A CA 1
ATOM 705 C C . THR A 1 89 ? -5.558 -6.718 12.778 1.00 88.88 89 THR A C 1
ATOM 707 O O . THR A 1 89 ? -6.415 -6.966 13.629 1.00 88.88 89 THR A O 1
ATOM 710 N N . TRP A 1 90 ? -5.018 -5.497 12.693 1.00 88.25 90 TRP A N 1
ATOM 711 C CA . TRP A 1 90 ? -5.451 -4.405 13.570 1.00 88.25 90 TRP A CA 1
ATOM 712 C C . TRP A 1 90 ? -6.906 -4.017 13.344 1.00 88.25 90 TRP A C 1
ATOM 714 O O . TRP A 1 90 ? -7.614 -3.722 14.305 1.00 88.25 90 TRP A O 1
ATOM 724 N N . ASN A 1 91 ? -7.361 -3.993 12.093 1.00 88.44 91 ASN A N 1
ATOM 725 C CA . ASN A 1 91 ? -8.740 -3.661 11.767 1.00 88.44 91 ASN A CA 1
ATOM 726 C C . ASN A 1 91 ? -9.715 -4.677 12.377 1.00 88.44 91 ASN A C 1
ATOM 728 O O . ASN A 1 91 ? -10.715 -4.279 12.976 1.00 88.44 91 ASN A O 1
ATOM 732 N N . GLU A 1 92 ? -9.394 -5.970 12.307 1.00 88.25 92 GLU A N 1
ATOM 733 C CA . GLU A 1 92 ? -10.169 -7.025 12.966 1.00 88.25 92 GLU A CA 1
ATOM 734 C C . GLU A 1 92 ? -10.233 -6.829 14.489 1.00 88.25 92 GLU A C 1
ATOM 736 O O . GLU A 1 92 ? -11.312 -6.907 15.087 1.00 88.25 92 GLU A O 1
ATOM 741 N N . GLU A 1 93 ? -9.107 -6.504 15.132 1.00 86.00 93 GLU A N 1
ATOM 742 C CA . GLU A 1 93 ? -9.080 -6.229 16.571 1.00 86.00 93 GLU A CA 1
ATOM 743 C C . GLU A 1 93 ? -9.877 -4.979 16.963 1.00 86.00 93 GLU A C 1
ATOM 745 O O . GLU A 1 93 ? -10.580 -4.990 17.979 1.00 86.00 93 GLU A O 1
ATOM 750 N N . ILE A 1 94 ? -9.791 -3.907 16.171 1.00 84.62 94 ILE A N 1
ATOM 751 C CA . ILE A 1 94 ? -10.558 -2.673 16.382 1.00 84.62 94 ILE A CA 1
ATOM 752 C C . ILE A 1 94 ? -12.059 -2.980 16.312 1.00 84.62 94 ILE A C 1
ATOM 754 O O . ILE A 1 94 ? -12.800 -2.622 17.231 1.00 84.62 94 ILE A O 1
ATOM 758 N N . ILE A 1 95 ? -12.503 -3.712 15.284 1.00 86.44 95 ILE A N 1
ATOM 759 C CA . ILE A 1 95 ? -13.910 -4.111 15.111 1.00 86.44 95 ILE A CA 1
ATOM 760 C C . ILE A 1 95 ? -14.381 -4.984 16.283 1.00 86.44 95 ILE A C 1
ATOM 762 O O . ILE A 1 95 ? -15.484 -4.794 16.809 1.00 86.44 95 ILE A O 1
ATOM 766 N N . LYS A 1 96 ? -13.545 -5.922 16.743 1.00 86.75 96 LYS A N 1
ATOM 767 C CA . LYS A 1 96 ? -13.855 -6.772 17.899 1.00 86.75 96 LYS A CA 1
ATOM 768 C C . LYS A 1 96 ? -14.020 -5.952 19.182 1.00 86.75 96 LYS A C 1
ATOM 770 O O . LYS A 1 96 ? -14.972 -6.182 19.933 1.00 86.75 96 LYS A O 1
ATOM 775 N N . LYS A 1 97 ? -13.138 -4.976 19.433 1.00 81.75 97 LYS A N 1
ATOM 776 C CA . LYS A 1 97 ? -13.233 -4.068 20.592 1.00 81.75 97 LYS A CA 1
ATOM 777 C C . LYS A 1 97 ? -14.536 -3.262 20.558 1.00 81.75 97 LYS A C 1
ATOM 779 O O . LYS A 1 97 ? -15.275 -3.289 21.539 1.00 81.75 97 LYS A O 1
ATOM 784 N N . GLU A 1 98 ? -14.865 -2.645 19.421 1.00 79.69 98 GLU A N 1
ATOM 785 C CA . GLU A 1 98 ? -16.109 -1.874 19.231 1.00 79.69 98 GLU A CA 1
ATOM 786 C C . GLU A 1 98 ? -17.372 -2.732 19.458 1.00 79.69 98 GLU A C 1
ATOM 788 O O . GLU A 1 98 ? -18.333 -2.301 20.104 1.00 79.69 98 GLU A O 1
ATOM 793 N N . SER A 1 99 ? -17.353 -3.985 18.997 1.00 75.88 99 SER A N 1
ATOM 794 C CA . SER A 1 99 ? -18.479 -4.919 19.144 1.00 75.88 99 SER A CA 1
ATOM 795 C C . SER A 1 99 ? -18.705 -5.354 20.597 1.00 75.88 99 SER A C 1
ATOM 797 O O . SER A 1 99 ? -19.844 -5.511 21.035 1.00 75.88 99 SER A O 1
ATOM 799 N N . THR A 1 100 ? -17.634 -5.504 21.381 1.00 61.19 100 THR A N 1
ATOM 800 C CA . THR A 1 100 ? -17.724 -5.974 22.775 1.00 61.19 100 THR A CA 1
ATOM 801 C C . THR A 1 100 ? -18.252 -4.880 23.717 1.00 61.19 100 THR A C 1
ATOM 803 O O . THR A 1 100 ? -18.911 -5.178 24.713 1.00 61.19 100 THR A O 1
ATOM 806 N N . THR A 1 101 ? -18.042 -3.600 23.387 1.00 55.97 101 THR A N 1
ATOM 807 C CA . THR A 1 101 ? -18.520 -2.455 24.186 1.00 55.97 101 THR A CA 1
ATOM 808 C C . THR A 1 101 ? -20.029 -2.190 24.037 1.00 55.97 101 THR A C 1
ATOM 810 O O . THR A 1 101 ? -20.615 -1.509 24.875 1.00 55.97 101 THR A O 1
ATOM 813 N N . THR A 1 102 ? -20.699 -2.778 23.039 1.00 49.59 102 THR A N 1
ATOM 814 C CA . THR A 1 102 ? -22.120 -2.499 22.730 1.00 49.59 102 THR A CA 1
ATOM 815 C C . THR A 1 102 ? -23.111 -3.421 23.468 1.00 49.59 102 THR A C 1
ATOM 817 O O . THR A 1 102 ? -24.317 -3.360 23.242 1.00 49.59 102 THR A O 1
ATOM 820 N N . THR A 1 103 ? -22.656 -4.224 24.437 1.00 45.31 103 THR A N 1
ATOM 821 C CA . THR A 1 103 ? -23.549 -5.031 25.295 1.00 45.31 103 THR A CA 1
ATOM 822 C C . THR A 1 103 ? -23.859 -4.317 26.617 1.00 45.31 103 THR A C 1
ATOM 824 O O . THR A 1 103 ? -23.579 -4.820 27.701 1.00 45.31 103 THR A O 1
ATOM 827 N N . ALA A 1 104 ? -24.455 -3.123 26.550 1.00 48.03 104 ALA A N 1
ATOM 828 C CA . ALA A 1 104 ? -25.178 -2.560 27.690 1.00 48.03 104 ALA A CA 1
ATOM 829 C C . ALA A 1 104 ? -26.555 -3.237 27.755 1.00 48.03 104 ALA A C 1
ATOM 831 O O . ALA A 1 104 ? -27.521 -2.786 27.140 1.00 48.03 104 ALA A O 1
ATOM 832 N N . GLY A 1 105 ? -26.627 -4.375 28.449 1.00 41.31 105 GLY A N 1
ATOM 833 C CA . GLY A 1 105 ? -27.895 -5.045 28.730 1.00 41.31 105 GLY A CA 1
ATOM 834 C C . GLY A 1 105 ? -28.836 -4.142 29.546 1.00 41.31 105 GLY A C 1
ATOM 835 O O . GLY A 1 105 ? -28.365 -3.353 30.371 1.00 41.31 105 GLY A O 1
ATOM 836 N N . PRO A 1 106 ? -30.164 -4.229 29.349 1.00 46.59 106 PRO A N 1
ATOM 837 C CA . PRO A 1 106 ? -31.119 -3.522 30.189 1.00 46.59 106 PRO A CA 1
ATOM 838 C C . PRO A 1 106 ? -31.062 -4.110 31.603 1.00 46.59 106 PRO A C 1
ATOM 840 O O . PRO A 1 106 ? -31.412 -5.267 31.820 1.00 46.59 106 PRO A O 1
ATOM 843 N N . SER A 1 107 ? -30.595 -3.316 32.564 1.00 41.94 107 SER A N 1
ATOM 844 C CA . SER A 1 107 ? -30.599 -3.673 33.984 1.00 41.94 107 SER A CA 1
ATOM 845 C C . SER A 1 107 ? -32.035 -3.591 34.532 1.00 41.94 107 SER A C 1
ATOM 847 O O . SER A 1 107 ? -32.628 -2.510 34.456 1.00 41.94 107 SER A O 1
ATOM 849 N N . PRO A 1 108 ? -32.631 -4.674 35.071 1.00 50.31 108 PRO A N 1
ATOM 850 C CA . PRO A 1 108 ? -33.883 -4.590 35.814 1.00 50.31 108 PRO A CA 1
ATOM 851 C C . PRO A 1 108 ? -33.626 -4.079 37.238 1.00 50.31 108 PRO A C 1
ATOM 853 O O . PRO A 1 108 ? -32.631 -4.412 37.878 1.00 50.31 108 PRO A O 1
ATOM 856 N N . ALA A 1 109 ? -34.541 -3.243 37.715 1.00 51.19 109 ALA A N 1
ATOM 857 C CA . ALA A 1 109 ? -34.460 -2.490 38.960 1.00 51.19 109 ALA A CA 1
ATOM 858 C C . ALA A 1 109 ? -34.664 -3.311 40.258 1.00 51.19 109 ALA A C 1
ATOM 860 O O . ALA A 1 109 ? -35.262 -4.384 40.243 1.00 51.19 109 ALA A O 1
ATOM 861 N N . ASN A 1 110 ? -34.294 -2.650 41.373 1.00 43.69 110 ASN A N 1
ATOM 862 C CA . ASN A 1 110 ? -34.592 -2.874 42.807 1.00 43.69 110 ASN A CA 1
ATOM 863 C C . ASN A 1 110 ? -33.659 -3.854 43.558 1.00 43.69 110 ASN A C 1
ATOM 865 O O . ASN A 1 110 ? -33.408 -4.961 43.115 1.00 43.69 110 ASN A O 1
ATOM 869 N N . THR A 1 111 ? -33.079 -3.519 44.723 1.00 39.03 111 THR A N 1
ATOM 870 C CA . THR A 1 111 ? -33.748 -3.148 45.992 1.00 39.03 111 THR A CA 1
ATOM 871 C C . THR A 1 111 ? -32.780 -2.420 46.967 1.00 39.03 111 THR A C 1
ATOM 873 O O . THR A 1 111 ? -31.575 -2.393 46.750 1.00 39.03 111 THR A O 1
ATOM 876 N N . ALA A 1 112 ? -33.327 -1.796 48.016 1.00 47.25 112 ALA A N 1
ATOM 877 C CA . ALA A 1 112 ? -32.787 -0.699 48.836 1.00 47.25 112 ALA A CA 1
ATOM 878 C C . ALA A 1 112 ? -31.738 -0.999 49.949 1.00 47.25 112 ALA A C 1
ATOM 880 O O . ALA A 1 112 ? -31.645 -2.123 50.432 1.00 47.25 112 ALA A O 1
ATOM 881 N N . THR A 1 113 ? -31.130 0.108 50.447 1.00 44.09 113 THR A N 1
ATOM 882 C CA . THR A 1 113 ? -30.510 0.445 51.779 1.00 44.09 113 THR A CA 1
ATOM 883 C C . THR A 1 113 ? -28.975 0.695 51.816 1.00 44.09 113 THR A C 1
ATOM 885 O O . THR A 1 113 ? -28.289 0.318 50.874 1.00 44.09 113 THR A O 1
ATOM 888 N N . PRO A 1 114 ? -28.416 1.452 52.801 1.00 52.47 114 PRO A N 1
ATOM 889 C CA . PRO A 1 114 ? -28.435 2.922 52.849 1.00 52.47 114 PRO A CA 1
ATOM 890 C C . PRO A 1 114 ? -27.037 3.595 52.959 1.00 52.47 114 PRO A C 1
ATOM 892 O O . PRO A 1 114 ? -26.064 3.004 53.405 1.00 52.47 114 PRO A O 1
ATOM 895 N N . GLN A 1 115 ? -26.997 4.887 52.601 1.00 49.75 115 GLN A N 1
ATOM 896 C CA . GLN A 1 115 ? -25.997 5.915 52.958 1.00 49.75 115 GLN A CA 1
ATOM 897 C C . GLN A 1 115 ? -24.498 5.562 52.848 1.00 49.75 115 GLN A C 1
ATOM 899 O O . GLN A 1 115 ? -23.809 5.336 53.836 1.00 49.75 115 GLN A O 1
ATOM 904 N N . ALA A 1 116 ? -23.949 5.760 51.650 1.00 45.72 116 ALA A N 1
ATOM 905 C CA . ALA A 1 116 ? -22.617 6.343 51.512 1.00 45.72 116 ALA A CA 1
ATOM 906 C C . ALA A 1 116 ? -22.797 7.773 50.988 1.00 45.72 116 ALA A C 1
ATOM 908 O O . ALA A 1 116 ? -23.550 7.989 50.037 1.00 45.72 116 ALA A O 1
ATOM 909 N N . GLN A 1 117 ? -22.167 8.755 51.637 1.00 53.03 117 GLN A N 1
ATOM 910 C CA . GLN A 1 117 ? -22.171 10.153 51.206 1.00 53.03 117 GLN A CA 1
ATOM 911 C C . GLN A 1 117 ? -21.556 10.249 49.805 1.00 53.03 117 GLN A C 1
ATOM 913 O O . GLN A 1 117 ? -20.342 10.317 49.630 1.00 53.03 117 GLN A O 1
ATOM 918 N N . ALA A 1 118 ? -22.416 10.199 48.791 1.00 54.31 118 ALA A N 1
ATOM 919 C CA . ALA A 1 118 ? -22.022 10.358 47.410 1.00 54.31 118 ALA A CA 1
ATOM 920 C C . ALA A 1 118 ? -21.661 11.826 47.194 1.00 54.31 118 ALA A C 1
ATOM 922 O O . ALA A 1 118 ? -22.523 12.704 47.246 1.00 54.31 118 ALA A O 1
ATOM 923 N N . ILE A 1 119 ? -20.376 12.076 46.950 1.00 59.53 119 ILE A N 1
ATOM 924 C CA . ILE A 1 119 ? -19.871 13.320 46.373 1.00 59.53 119 ILE A CA 1
ATOM 925 C C . ILE A 1 119 ? -20.773 13.637 45.176 1.00 59.53 119 ILE A C 1
ATOM 927 O O . ILE A 1 119 ? -20.771 12.897 44.187 1.00 59.53 119 ILE A O 1
ATOM 931 N N . GLN A 1 120 ? -21.598 14.683 45.291 1.00 61.75 120 GLN A N 1
ATOM 932 C CA . GLN A 1 120 ? -22.493 15.101 44.218 1.00 61.75 120 GLN A CA 1
ATOM 933 C C . GLN A 1 120 ? -21.643 15.681 43.091 1.00 61.75 120 GLN A C 1
ATOM 935 O O . GLN A 1 120 ? -21.380 16.878 43.026 1.00 61.75 120 GLN A O 1
ATOM 940 N N . LYS A 1 121 ? -21.173 14.799 42.205 1.00 68.06 121 LYS A N 1
ATOM 941 C CA . LYS A 1 121 ? -20.632 15.202 40.913 1.00 68.06 121 LYS A CA 1
ATOM 942 C C . LYS A 1 121 ? -21.739 15.980 40.192 1.00 68.06 121 LYS A C 1
ATOM 944 O O . LYS A 1 121 ? -22.875 15.492 40.184 1.00 68.06 121 LYS A O 1
ATOM 949 N N . PRO A 1 122 ? -21.449 17.155 39.609 1.00 65.06 122 PRO A N 1
ATOM 950 C CA . PRO A 1 122 ? -22.436 17.879 38.823 1.00 65.06 122 PRO A CA 1
ATOM 951 C C . PRO A 1 122 ? -22.959 16.937 37.737 1.00 65.06 122 PRO A C 1
ATOM 953 O O . PRO A 1 122 ? -22.197 16.443 36.904 1.00 65.06 122 PRO A O 1
ATOM 956 N N . LYS A 1 123 ? -24.252 16.606 37.805 1.00 70.31 123 LYS A N 1
ATOM 957 C CA . LYS A 1 123 ? -24.898 15.782 36.785 1.00 70.31 123 LYS A CA 1
ATOM 958 C C . LYS A 1 123 ? -25.015 16.644 35.542 1.00 70.31 123 LYS A C 1
ATOM 960 O O . LYS A 1 123 ? -25.760 17.621 35.541 1.00 70.31 123 LYS A O 1
ATOM 965 N N . LEU A 1 124 ? -24.260 16.287 34.509 1.00 74.94 124 LEU A N 1
ATOM 966 C CA . LEU A 1 124 ? -24.462 16.867 33.191 1.00 74.94 124 LEU A CA 1
ATOM 967 C C . LEU A 1 124 ? -25.908 16.585 32.753 1.00 74.94 124 LEU A C 1
ATOM 969 O O . LEU A 1 124 ? -26.423 15.495 33.038 1.00 74.94 124 LEU A O 1
ATOM 973 N N . PRO A 1 125 ? -26.577 17.547 32.097 1.00 74.06 125 PRO A N 1
ATOM 974 C CA . PRO A 1 125 ? -27.882 17.300 31.511 1.00 74.06 125 PRO A CA 1
ATOM 975 C C . PRO A 1 125 ? -27.780 16.104 30.563 1.00 74.06 125 PRO A C 1
ATOM 977 O O . PRO A 1 125 ? -26.829 15.974 29.792 1.00 74.06 125 PRO A O 1
ATOM 980 N N . GLN A 1 126 ? -28.741 15.190 30.667 1.00 73.19 126 GLN A N 1
ATOM 981 C CA . GLN A 1 126 ? -28.748 13.978 29.864 1.00 73.19 126 GLN A CA 1
ATOM 982 C C . GLN A 1 126 ? -29.059 14.352 28.409 1.00 73.19 126 GLN A C 1
ATOM 984 O O . GLN A 1 126 ? -30.206 14.629 28.066 1.00 73.19 126 GLN A O 1
ATOM 989 N N . LEU A 1 127 ? -28.030 14.385 27.561 1.00 75.75 127 LEU A N 1
ATOM 990 C CA . LEU A 1 127 ? -28.187 14.641 26.133 1.00 75.75 127 LEU A CA 1
ATOM 991 C C . LEU A 1 127 ? -28.748 13.381 25.466 1.00 75.75 127 LEU A C 1
ATOM 993 O O . LEU A 1 127 ? -28.094 12.338 25.424 1.00 75.75 127 LEU A O 1
ATOM 997 N N . SER A 1 128 ? -29.983 13.462 24.975 1.00 75.69 128 SER A N 1
ATOM 998 C CA . SER A 1 128 ? -30.596 12.370 24.218 1.00 75.69 128 SER A CA 1
ATOM 999 C C . SER A 1 128 ? -30.282 12.543 22.737 1.00 75.69 128 SER A C 1
ATOM 1001 O O . SER A 1 128 ? -30.848 13.400 22.064 1.00 75.69 128 SER A O 1
ATOM 1003 N N . LEU A 1 129 ? -29.345 11.741 22.233 1.00 85.06 129 LEU A N 1
ATOM 1004 C CA . LEU A 1 129 ? -29.039 11.727 20.807 1.00 85.06 129 LEU A CA 1
ATOM 1005 C C . LEU A 1 129 ? -30.185 11.059 20.030 1.00 85.06 129 LEU A C 1
ATOM 1007 O O . LEU A 1 129 ? -30.756 10.067 20.507 1.00 85.06 129 LEU A O 1
ATOM 1011 N N . PRO A 1 130 ? -30.526 11.567 18.832 1.00 85.44 130 PRO A N 1
ATOM 1012 C CA . PRO A 1 130 ? -31.484 10.902 17.962 1.00 85.44 130 PRO A CA 1
ATOM 1013 C C . PRO A 1 130 ? -30.995 9.487 17.625 1.00 85.44 130 PRO A C 1
ATOM 1015 O O . PRO A 1 130 ? -29.799 9.236 17.494 1.00 85.44 130 PRO A O 1
ATOM 1018 N N . LYS A 1 131 ? -31.930 8.540 17.501 1.00 85.69 131 LYS A N 1
ATOM 1019 C CA . LYS A 1 131 ? -31.633 7.145 17.148 1.00 85.69 131 LYS A CA 1
ATOM 1020 C C . LYS A 1 131 ? -31.806 6.943 15.646 1.00 85.69 131 LYS A C 1
ATOM 1022 O O . LYS A 1 131 ? -32.798 7.403 15.085 1.00 85.69 131 LYS A O 1
ATOM 1027 N N . PHE A 1 132 ? -30.877 6.224 15.024 1.00 91.00 132 PHE A N 1
ATOM 1028 C CA . PHE A 1 132 ? -30.974 5.805 13.628 1.00 91.00 132 PHE A CA 1
ATOM 1029 C C . PHE A 1 132 ? -31.335 4.323 13.551 1.00 91.00 132 PHE A C 1
ATOM 1031 O O . PHE A 1 132 ? -30.696 3.498 14.201 1.00 91.00 132 PHE A O 1
ATOM 1038 N N . SER A 1 133 ? -32.355 3.982 12.765 1.00 87.88 133 SER A N 1
ATOM 1039 C CA . SER A 1 133 ? -32.825 2.600 12.603 1.00 87.88 133 SER A CA 1
ATOM 1040 C C . SER A 1 133 ? -31.984 1.776 11.617 1.00 87.88 133 SER A C 1
ATOM 1042 O O . SER A 1 133 ? -32.174 0.567 11.518 1.00 87.88 133 SER A O 1
ATOM 1044 N N . GLY A 1 134 ? -31.084 2.419 10.863 1.00 85.69 134 GLY A N 1
ATOM 1045 C CA . GLY A 1 134 ? -30.330 1.789 9.777 1.00 85.69 134 GLY A CA 1
ATOM 1046 C C . GLY A 1 134 ? -31.062 1.771 8.431 1.00 85.69 134 GLY A C 1
ATOM 1047 O O . GLY A 1 134 ? -30.492 1.325 7.438 1.00 85.69 134 GLY A O 1
ATOM 1048 N N . ARG A 1 135 ? -32.307 2.264 8.360 1.00 90.25 135 ARG A N 1
ATOM 1049 C CA . ARG A 1 135 ? -33.062 2.373 7.104 1.00 90.25 135 ARG A CA 1
ATOM 1050 C C . ARG A 1 135 ? -32.563 3.541 6.260 1.00 90.25 135 ARG A C 1
ATOM 1052 O O . ARG A 1 135 ? -32.459 4.662 6.749 1.00 90.25 135 ARG A O 1
ATOM 1059 N N . TYR A 1 136 ? -32.317 3.289 4.975 1.00 89.56 136 TYR A N 1
ATOM 1060 C CA . TYR A 1 136 ? -31.810 4.302 4.045 1.00 89.56 136 TYR A CA 1
ATOM 1061 C C . TYR A 1 136 ? -32.746 5.515 3.922 1.00 89.56 136 TYR A C 1
ATOM 1063 O O . TYR A 1 136 ? -32.289 6.654 3.966 1.00 89.56 136 TYR A O 1
ATOM 10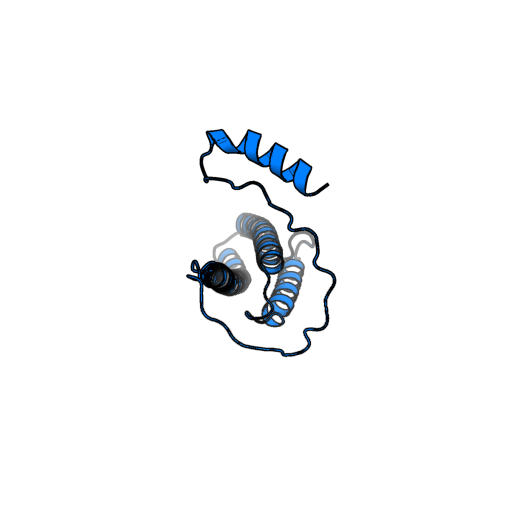71 N N . ASP A 1 137 ? -34.058 5.277 3.877 1.00 91.94 137 ASP A N 1
ATOM 1072 C CA . ASP A 1 137 ? -35.074 6.331 3.739 1.00 91.94 137 ASP A CA 1
ATOM 1073 C C . ASP A 1 137 ? -35.102 7.306 4.931 1.00 91.94 137 ASP A C 1
ATOM 1075 O O . ASP A 1 137 ? -35.574 8.436 4.820 1.00 91.94 137 ASP A O 1
ATOM 1079 N N . GLU A 1 138 ? -34.563 6.891 6.081 1.00 90.62 138 GLU A N 1
ATOM 1080 C CA . GLU A 1 138 ? -34.513 7.687 7.310 1.00 90.62 138 GLU A CA 1
ATOM 1081 C C . GLU A 1 138 ? -33.179 8.432 7.482 1.00 90.62 138 GLU A C 1
ATOM 1083 O O . GLU A 1 138 ? -33.016 9.184 8.445 1.00 90.62 138 GLU A O 1
ATOM 1088 N N . TRP A 1 139 ? -32.225 8.261 6.557 1.00 91.50 139 TRP A N 1
ATOM 1089 C CA . TRP A 1 139 ? -30.878 8.821 6.678 1.00 91.50 139 TRP A CA 1
ATOM 1090 C C . TRP A 1 139 ? -30.864 10.349 6.685 1.00 91.50 139 TRP A C 1
ATOM 1092 O O . TRP A 1 139 ? -30.261 10.956 7.570 1.00 91.50 139 TRP A O 1
ATOM 1102 N N . LEU A 1 140 ? -31.539 10.979 5.719 1.00 92.00 140 LEU A N 1
ATOM 1103 C CA . LEU A 1 140 ? -31.564 12.440 5.603 1.00 92.00 140 LEU A CA 1
ATOM 1104 C C . LEU A 1 140 ? -32.211 13.099 6.842 1.00 92.00 140 LEU A C 1
ATOM 1106 O O . LEU A 1 140 ? -31.551 13.930 7.465 1.00 92.00 140 LEU A O 1
ATOM 1110 N N . PRO A 1 141 ? -33.413 12.679 7.297 1.00 89.25 141 PRO A N 1
ATOM 1111 C CA . PRO A 1 141 ? -34.004 13.200 8.532 1.00 89.25 141 PRO A CA 1
ATOM 1112 C C . PRO A 1 141 ? -33.162 12.948 9.788 1.00 89.25 141 PRO A C 1
ATOM 1114 O O . PRO A 1 141 ? -33.147 13.776 10.700 1.00 89.25 141 PRO A O 1
ATOM 1117 N N . PHE A 1 142 ? -32.487 11.797 9.875 1.00 92.62 142 PHE A N 1
ATOM 1118 C CA . PHE A 1 142 ? -31.606 11.488 10.999 1.00 92.62 142 PHE A CA 1
ATOM 1119 C C . PHE A 1 142 ? -30.390 12.415 11.030 1.00 92.62 142 PHE A C 1
ATOM 1121 O O . PHE A 1 142 ? -30.086 12.973 12.082 1.00 92.62 142 PHE A O 1
ATOM 1128 N N . LYS A 1 143 ? -29.726 12.603 9.884 1.00 91.25 143 LYS A N 1
ATOM 1129 C CA . LYS A 1 143 ? -28.538 13.450 9.756 1.00 91.25 143 LYS A CA 1
ATOM 1130 C C . LYS A 1 143 ? -28.824 14.879 10.218 1.00 91.25 143 LYS A C 1
ATOM 1132 O O . LYS A 1 143 ? -28.072 15.400 11.036 1.00 91.25 143 LYS A O 1
ATOM 1137 N N . ASP A 1 144 ? -29.929 15.469 9.766 1.00 88.94 144 ASP A N 1
ATOM 1138 C CA . ASP A 1 144 ? -30.306 16.838 10.139 1.00 88.94 144 ASP A CA 1
ATOM 1139 C C . ASP A 1 144 ? -30.572 16.967 11.647 1.00 88.94 144 ASP A C 1
ATOM 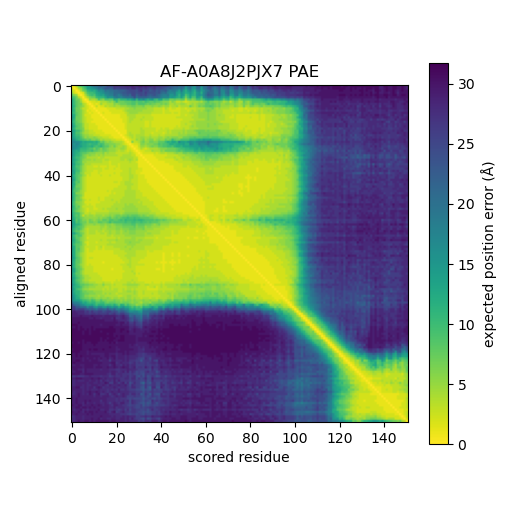1141 O O . ASP A 1 144 ? -30.093 17.899 12.294 1.00 88.94 144 ASP A O 1
ATOM 1145 N N . ARG A 1 145 ? -31.285 15.997 12.237 1.00 87.81 145 ARG A N 1
ATOM 1146 C CA . ARG A 1 145 ? -31.546 15.959 13.687 1.00 87.81 145 ARG A CA 1
ATOM 1147 C C . ARG A 1 145 ? -30.277 15.746 14.504 1.00 87.81 145 ARG A C 1
ATOM 1149 O O . ARG A 1 145 ? -30.162 16.289 15.596 1.00 87.81 145 ARG A O 1
ATOM 1156 N N . PHE A 1 146 ? -29.351 14.933 14.004 1.00 90.06 146 PHE A N 1
ATOM 1157 C CA . PHE A 1 146 ? -28.082 14.669 14.669 1.00 90.06 146 PHE A CA 1
ATOM 1158 C C . PHE A 1 146 ? -27.190 15.910 14.656 1.00 90.06 146 PHE A C 1
ATOM 1160 O O . PHE A 1 146 ? -26.671 16.270 15.705 1.00 90.06 146 PHE A O 1
ATOM 1167 N N . SER A 1 147 ? -27.084 16.606 13.518 1.00 87.19 147 SER A N 1
ATOM 1168 C CA . SER A 1 147 ? -26.333 17.863 13.402 1.00 87.19 147 SER A CA 1
ATOM 1169 C C . SER A 1 147 ? -26.839 18.943 14.362 1.00 87.19 147 SER A C 1
ATOM 1171 O O . SER A 1 147 ? -26.033 19.600 15.003 1.00 87.19 147 SER A O 1
ATOM 1173 N N . GLN A 1 148 ? -28.155 19.068 14.548 1.00 83.44 148 GLN A N 1
ATOM 1174 C CA . GLN A 1 148 ? -28.733 20.019 15.512 1.00 83.44 148 GLN A CA 1
ATOM 1175 C C . GLN A 1 148 ? -28.481 19.658 16.984 1.00 83.44 148 GLN A C 1
ATOM 1177 O O . GLN A 1 148 ? -28.653 20.506 17.851 1.00 83.44 148 GLN A O 1
ATOM 1182 N N . ALA A 1 149 ? -28.142 18.404 17.288 1.00 80.19 149 ALA A N 1
ATOM 1183 C CA . ALA A 1 149 ? -27.902 17.947 18.656 1.00 80.19 149 ALA A CA 1
ATOM 1184 C C . ALA A 1 149 ? -26.430 18.077 19.090 1.00 80.19 149 ALA A C 1
ATOM 1186 O O . ALA A 1 149 ? -26.130 17.829 20.260 1.00 80.19 149 ALA A O 1
ATOM 1187 N N . ILE A 1 150 ? -25.526 18.393 18.154 1.00 79.69 150 ILE A N 1
ATOM 1188 C CA . ILE A 1 150 ? -24.072 18.457 18.374 1.00 79.69 150 ILE A CA 1
ATOM 1189 C C . ILE A 1 150 ? -23.461 19.851 18.136 1.00 79.69 150 ILE A C 1
ATOM 1191 O O . ILE A 1 150 ? -22.280 20.011 18.444 1.00 79.69 150 ILE A O 1
ATOM 1195 N N . ASP A 1 151 ? -24.235 20.810 17.611 1.00 56.66 151 ASP A N 1
ATOM 1196 C CA . ASP A 1 151 ? -23.926 22.256 17.580 1.00 56.66 151 ASP A CA 1
ATOM 1197 C C . ASP A 1 151 ? -24.435 22.948 18.859 1.00 56.66 151 ASP A C 1
ATOM 1199 O O . ASP A 1 151 ? -23.715 23.827 19.388 1.00 56.66 151 ASP A O 1
#

Sequence (151 aa):
MTDPKLSLRGHKGYLTRIRNFIVAITPETATRSNHVTYFKNIADTKAKIDVVVQDLYERCADEAEADAVTKETDPIFDEICKLQEILDTWNEEIIKKESTTTTAGPSPANTATPQAQAIQKPKLPQLSLPKFSGRYDEWLPFKDRFSQAID

Secondary structure (DSSP, 8-state):
---TTS-HHHHHHHHHHHHHHHHHS-TTT--HHHHHHHHHHHHHHHHHHHHHHHHHHHT--SHHHHHHHHHHHHHHHHHHHHHHHHHHHHHHHHHHHHHHHT----PPP-------------------PPP--S-GGGHHHHHHHHHHTT-

Foldseek 3Di:
DDDPVQDCPVLVVVLVVLVVVLVVADLVRDDPVNLVVSLVVLVVSVVVNVVSLVVQCVPDPDPVSNVVSCVVCVVVVVSSVVSNVSSVVSVVSNVVVVVVVPPPDDDDDDDDDDDDPDPPDPDDPDQDQDDDPPDPVCVVVNVVSRVVSPD